Protein AF-A0A7X9T940-F1 (afdb_monomer)

Foldseek 3Di:
DEEQCQLPCVCVVPDPPPAQAEHEHAQVSLVVNCVVPPDDPSYYYHHDQLLPCPSVVVDDQPVADEYEYEPHVLLDDPVSVVVSVVVCCVSRPPHHYHYDDDDPVVNVVCVVVSVVVNCVSDDD

Nearest PDB structures (foldseek):
  4qrh-assembly2_D  TM=2.357E-01  e=8.709E-01  Staphylococcus aureus USA300-ISMMS1
  1xtk-assembly1_A  TM=4.555E-01  e=5.602E+00  Homo sapiens

Structure (mmCIF, N/CA/C/O backbone):
data_AF-A0A7X9T940-F1
#
_entry.id   AF-A0A7X9T940-F1
#
loop_
_atom_site.group_PDB
_atom_site.id
_atom_site.type_symbol
_atom_site.label_atom_id
_atom_site.label_alt_id
_atom_site.label_comp_id
_atom_site.label_asym_id
_atom_site.label_entity_id
_atom_site.label_seq_id
_atom_site.pdbx_PDB_ins_code
_atom_site.Cartn_x
_atom_site.Cartn_y
_atom_site.Cartn_z
_atom_site.occupancy
_atom_site.B_iso_or_equiv
_atom_site.auth_seq_id
_atom_site.auth_comp_id
_atom_site.auth_asym_id
_atom_site.auth_atom_id
_atom_site.pdbx_PDB_model_num
ATOM 1 N N . MET A 1 1 ? -7.363 -2.143 1.004 1.00 95.69 1 MET A N 1
ATOM 2 C CA . MET A 1 1 ? -5.931 -1.815 0.860 1.00 95.69 1 MET A CA 1
ATOM 3 C C . MET A 1 1 ? -5.658 -1.377 -0.569 1.00 95.69 1 MET A C 1
ATOM 5 O O . MET A 1 1 ? -5.753 -2.210 -1.467 1.00 95.69 1 MET A O 1
ATOM 9 N N . ASN A 1 2 ? -5.337 -0.101 -0.768 1.00 97.12 2 ASN A N 1
ATOM 10 C CA . ASN A 1 2 ? -4.851 0.446 -2.027 1.00 97.12 2 ASN A CA 1
ATOM 11 C C . ASN A 1 2 ? -3.325 0.310 -2.093 1.00 97.12 2 ASN A C 1
ATOM 13 O O . ASN A 1 2 ? -2.607 0.865 -1.262 1.00 97.12 2 ASN A O 1
ATOM 17 N N . MET A 1 3 ? -2.831 -0.457 -3.054 1.00 97.31 3 MET A N 1
ATOM 18 C CA . MET A 1 3 ? -1.412 -0.736 -3.233 1.00 97.31 3 MET A CA 1
ATOM 19 C C . MET A 1 3 ? -0.861 0.092 -4.383 1.00 97.31 3 MET A C 1
ATOM 21 O O . MET A 1 3 ? -1.359 -0.034 -5.497 1.00 97.31 3 ME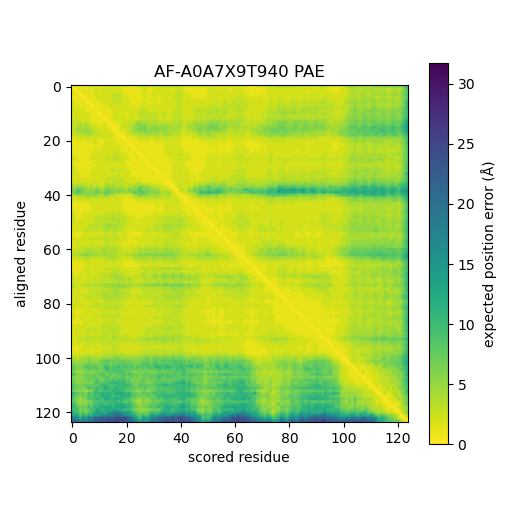T A O 1
ATOM 25 N N . GLY A 1 4 ? 0.184 0.880 -4.116 1.00 96.00 4 GLY A N 1
ATOM 26 C CA . GLY A 1 4 ? 0.736 1.870 -5.043 1.00 96.00 4 GLY A CA 1
ATOM 27 C C . GLY A 1 4 ? -0.296 2.950 -5.329 1.00 96.00 4 GLY A C 1
ATOM 28 O O . GLY A 1 4 ? -0.654 3.167 -6.486 1.00 96.00 4 GLY A O 1
ATOM 29 N N . CYS A 1 5 ? -0.838 3.518 -4.251 1.00 95.94 5 CYS A N 1
ATOM 30 C CA . CYS A 1 5 ? -2.070 4.290 -4.281 1.00 95.94 5 CYS A CA 1
ATOM 31 C C . CYS A 1 5 ? -1.965 5.596 -5.067 1.00 95.94 5 CYS A C 1
ATOM 33 O O . CYS A 1 5 ? -2.987 6.093 -5.533 1.00 95.94 5 CYS A O 1
ATOM 35 N N . GLY A 1 6 ? -0.779 6.196 -5.201 1.00 95.12 6 GLY A N 1
ATOM 36 C CA . GLY A 1 6 ? -0.663 7.544 -5.742 1.00 95.12 6 GLY A CA 1
ATOM 37 C C . GLY A 1 6 ? -1.661 8.503 -5.082 1.00 95.12 6 GLY A C 1
ATOM 38 O O . GLY A 1 6 ? -1.821 8.549 -3.859 1.00 95.12 6 GLY A O 1
ATOM 39 N N . LEU A 1 7 ? -2.407 9.206 -5.930 1.00 95.12 7 LEU A N 1
ATOM 40 C CA . LEU A 1 7 ? -3.483 10.119 -5.541 1.00 95.12 7 LEU A CA 1
ATOM 41 C C . LEU A 1 7 ? -4.886 9.492 -5.659 1.00 95.12 7 LEU A C 1
ATOM 43 O O . LEU A 1 7 ? -5.882 10.208 -5.659 1.00 95.12 7 LEU A O 1
ATOM 47 N N . ASP A 1 8 ? -4.984 8.167 -5.775 1.00 94.94 8 ASP A N 1
ATOM 48 C CA . ASP A 1 8 ? -6.251 7.454 -5.943 1.00 94.94 8 ASP A CA 1
ATOM 49 C C . ASP A 1 8 ? -7.147 7.573 -4.695 1.00 94.94 8 ASP A C 1
ATOM 51 O O . ASP A 1 8 ? -6.729 7.305 -3.566 1.00 94.94 8 ASP A O 1
ATOM 55 N N . GLN A 1 9 ? -8.403 7.964 -4.910 1.00 93.88 9 GLN A N 1
ATOM 56 C CA . GLN A 1 9 ? -9.433 8.150 -3.884 1.00 93.88 9 GLN A CA 1
ATOM 57 C C . GLN A 1 9 ? -10.540 7.084 -3.959 1.00 93.88 9 GLN A C 1
ATOM 59 O O . GLN A 1 9 ? -11.546 7.201 -3.263 1.00 93.88 9 GLN A O 1
ATOM 64 N N . THR A 1 10 ? -10.367 6.022 -4.759 1.00 92.62 10 THR A N 1
ATOM 65 C CA . THR A 1 10 ? -11.353 4.937 -4.937 1.00 92.62 10 THR A CA 1
ATOM 66 C C . THR A 1 10 ? -11.794 4.341 -3.601 1.00 92.62 10 THR A C 1
ATOM 68 O O . THR A 1 10 ? -12.978 4.090 -3.400 1.00 92.62 10 THR A O 1
ATOM 71 N N . GLY A 1 11 ? -10.861 4.178 -2.653 1.00 91.31 11 GLY A N 1
ATOM 72 C CA . GLY A 1 11 ? -11.172 3.707 -1.301 1.00 91.31 11 GLY A CA 1
ATOM 73 C C . GLY A 1 11 ? -12.197 4.587 -0.581 1.00 91.31 11 GLY A C 1
ATOM 74 O O . GLY A 1 11 ? -13.145 4.052 -0.019 1.00 91.31 11 GLY A O 1
ATOM 75 N N . ARG A 1 12 ? -12.050 5.919 -0.654 1.00 92.12 12 ARG A N 1
ATOM 76 C CA . ARG A 1 12 ? -13.008 6.873 -0.070 1.00 92.12 12 ARG A CA 1
ATOM 77 C C . ARG A 1 12 ? -14.314 6.921 -0.856 1.00 92.12 12 ARG A C 1
ATOM 79 O O . ARG A 1 12 ? -15.385 6.901 -0.265 1.00 92.12 12 ARG A O 1
ATOM 86 N N . ALA A 1 13 ? -14.231 6.961 -2.185 1.00 92.50 13 ALA A N 1
ATOM 87 C CA . ALA A 1 13 ? -15.398 7.069 -3.060 1.00 92.50 13 ALA A CA 1
ATOM 88 C C . ALA A 1 13 ? -16.341 5.858 -2.957 1.00 92.50 13 ALA A C 1
ATOM 90 O O . ALA A 1 13 ? -17.545 5.996 -3.157 1.00 92.50 13 ALA A O 1
ATOM 91 N N . CYS A 1 14 ? -15.800 4.678 -2.649 1.00 89.50 14 CYS A N 1
ATOM 92 C CA . CYS A 1 14 ? -16.562 3.443 -2.472 1.00 89.50 14 CYS A CA 1
ATOM 93 C C . CYS A 1 14 ? -16.754 3.048 -0.999 1.00 89.50 14 CYS A C 1
ATOM 95 O O . CYS A 1 14 ? -17.222 1.937 -0.734 1.00 89.50 14 CYS A O 1
ATOM 97 N N . ASP A 1 15 ? -16.372 3.901 -0.046 1.00 90.56 15 ASP A N 1
ATOM 98 C CA . ASP A 1 15 ? -16.493 3.582 1.372 1.00 90.56 15 ASP A CA 1
ATOM 99 C C . ASP A 1 15 ? -17.965 3.471 1.790 1.00 90.56 15 ASP A C 1
ATOM 101 O O . ASP A 1 15 ? -18.813 4.295 1.452 1.00 90.56 15 ASP A O 1
ATOM 105 N N . ASN A 1 16 ? -18.262 2.433 2.564 1.00 88.75 16 ASN A N 1
ATOM 106 C CA . ASN A 1 16 ? -19.589 2.159 3.107 1.00 88.75 16 ASN A CA 1
ATOM 107 C C . ASN A 1 16 ? -19.734 2.605 4.574 1.00 88.75 16 ASN A C 1
ATOM 109 O O . ASN A 1 16 ? -20.716 2.248 5.226 1.00 88.75 16 ASN A O 1
ATOM 113 N N . GLY A 1 17 ? -18.739 3.312 5.119 1.00 91.56 17 GLY A N 1
ATOM 114 C CA . GLY A 1 17 ? -18.712 3.779 6.505 1.00 91.56 17 GLY A CA 1
ATOM 115 C C . GLY A 1 17 ? -18.251 2.728 7.520 1.00 91.56 17 GLY A C 1
ATOM 116 O O . GLY A 1 17 ? -18.261 2.993 8.719 1.00 91.56 17 GLY A O 1
ATOM 117 N N . ARG A 1 18 ? -17.867 1.525 7.072 1.00 90.75 18 ARG A N 1
ATOM 118 C CA . ARG A 1 18 ? -17.508 0.393 7.949 1.00 90.75 18 ARG A CA 1
ATOM 119 C C . ARG A 1 18 ? -16.109 -0.145 7.684 1.00 90.75 18 ARG A C 1
ATOM 121 O O . ARG A 1 18 ? -15.532 -0.786 8.557 1.00 90.75 18 ARG A O 1
ATOM 128 N N . CYS A 1 19 ? -15.562 0.088 6.495 1.00 90.81 19 CYS A N 1
ATOM 129 C CA . CYS A 1 19 ? -14.236 -0.393 6.139 1.00 90.81 19 CYS A CA 1
ATOM 130 C C . CYS A 1 19 ? -13.135 0.466 6.776 1.00 90.81 19 CYS A C 1
ATOM 132 O O . CYS A 1 19 ? -13.262 1.688 6.870 1.00 90.81 19 CYS A O 1
ATOM 134 N N . LYS A 1 20 ? -12.035 -0.192 7.163 1.00 94.50 20 LYS A N 1
ATOM 135 C CA . LYS A 1 20 ? -10.735 0.455 7.364 1.00 94.50 20 LYS A CA 1
ATOM 136 C C . LYS A 1 20 ? -10.055 0.590 6.002 1.00 94.50 20 LYS A C 1
ATOM 138 O O . LYS A 1 20 ? -9.960 -0.381 5.242 1.00 94.50 20 LYS A O 1
ATOM 143 N N . LEU A 1 21 ? -9.614 1.795 5.681 1.00 95.69 21 LEU A N 1
ATOM 144 C CA . LEU A 1 21 ? -8.900 2.125 4.461 1.00 95.69 21 LEU A CA 1
ATOM 145 C C . LEU A 1 21 ? -7.405 2.163 4.764 1.00 95.69 21 LEU A C 1
ATOM 147 O O . LEU A 1 21 ? -6.958 2.722 5.756 1.00 95.69 21 LEU A O 1
ATOM 151 N N . TYR A 1 22 ? -6.628 1.557 3.882 1.00 96.81 22 TYR A N 1
ATOM 152 C CA . TYR A 1 22 ? -5.178 1.551 3.977 1.00 96.81 22 TYR A CA 1
ATOM 153 C C . TYR A 1 22 ? -4.624 1.857 2.599 1.00 96.81 22 TYR A C 1
ATOM 155 O O . TYR A 1 22 ? -5.069 1.227 1.631 1.00 96.81 22 TYR A O 1
ATOM 163 N N . ASN A 1 23 ? -3.662 2.765 2.516 1.00 97.38 23 ASN A N 1
ATOM 164 C CA . ASN A 1 23 ? -2.982 3.124 1.280 1.00 97.38 23 ASN A CA 1
ATOM 165 C C . ASN A 1 23 ? -1.477 2.956 1.475 1.00 97.38 23 ASN A C 1
ATOM 167 O O . ASN A 1 23 ? -0.938 3.421 2.470 1.00 97.38 23 ASN A O 1
ATOM 171 N N . VAL A 1 24 ? -0.791 2.294 0.545 1.00 97.50 24 VAL A N 1
ATOM 172 C CA . VAL A 1 24 ? 0.675 2.187 0.568 1.00 97.50 24 VAL A CA 1
ATOM 173 C C . VAL A 1 24 ? 1.260 2.721 -0.723 1.00 97.50 24 VAL A C 1
ATOM 175 O O . VAL A 1 24 ? 0.819 2.354 -1.816 1.00 97.50 24 VAL A O 1
ATOM 178 N N . ASP A 1 25 ? 2.274 3.563 -0.592 1.00 96.69 25 ASP A N 1
ATOM 179 C CA . ASP A 1 25 ? 3.126 3.998 -1.690 1.00 96.69 25 ASP A CA 1
ATOM 180 C C . ASP A 1 25 ? 4.459 4.523 -1.142 1.00 96.69 25 ASP A C 1
ATOM 182 O O . ASP A 1 25 ? 4.678 4.592 0.072 1.00 96.69 25 ASP A O 1
ATOM 186 N N . MET A 1 26 ? 5.352 4.904 -2.052 1.00 94.88 26 MET A N 1
ATOM 187 C CA . MET A 1 26 ? 6.634 5.512 -1.718 1.00 94.88 26 MET A CA 1
ATOM 188 C C . MET A 1 26 ? 6.449 6.718 -0.778 1.00 94.88 26 MET A C 1
ATOM 190 O O . MET A 1 26 ? 5.476 7.462 -0.935 1.00 94.88 26 MET A O 1
ATOM 194 N N . PRO A 1 27 ? 7.388 6.962 0.158 1.00 95.69 27 PRO A N 1
ATOM 195 C CA . PRO A 1 27 ? 7.265 8.033 1.147 1.00 95.69 27 PRO A CA 1
ATOM 196 C C . PRO A 1 27 ? 6.903 9.401 0.559 1.00 95.69 27 PRO A C 1
ATOM 198 O O . PRO A 1 27 ? 5.985 10.042 1.058 1.00 95.69 27 PRO A O 1
ATOM 201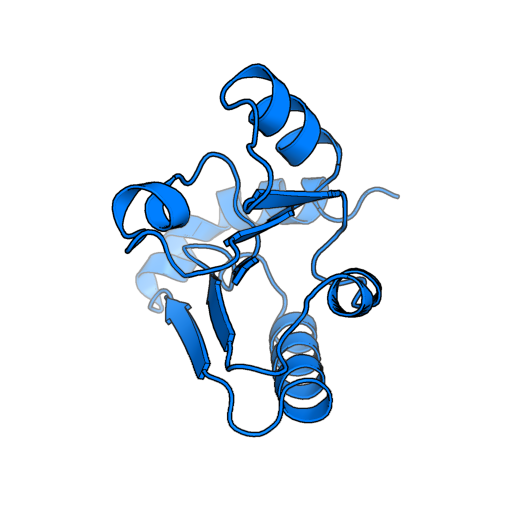 N N . ASP A 1 28 ? 7.544 9.813 -0.537 1.00 95.62 28 ASP A N 1
ATOM 202 C CA . ASP A 1 28 ? 7.280 11.112 -1.173 1.00 95.62 28 ASP A CA 1
ATOM 203 C C . ASP A 1 28 ? 5.870 11.211 -1.765 1.00 95.62 28 ASP A C 1
ATOM 205 O O . ASP A 1 28 ? 5.225 12.257 -1.689 1.00 95.62 28 ASP A O 1
ATOM 209 N N . VAL A 1 29 ? 5.359 10.103 -2.306 1.00 95.69 29 VAL A N 1
ATOM 210 C CA . VAL A 1 29 ? 4.001 10.027 -2.855 1.00 95.69 29 VAL A CA 1
ATOM 211 C C . VAL A 1 29 ? 2.974 10.153 -1.735 1.00 95.69 29 VAL A C 1
ATOM 213 O O . VAL A 1 29 ? 2.015 10.913 -1.860 1.00 95.69 29 VAL A O 1
ATOM 216 N N . ILE A 1 30 ? 3.192 9.451 -0.622 1.00 97.19 30 ILE A N 1
ATOM 217 C CA . ILE A 1 30 ? 2.315 9.540 0.545 1.00 97.19 30 ILE A CA 1
ATOM 218 C C . ILE A 1 30 ? 2.395 10.926 1.197 1.00 97.19 30 ILE A C 1
ATOM 220 O O . ILE A 1 30 ? 1.359 11.491 1.518 1.00 97.19 30 ILE A O 1
ATOM 224 N N . ASN A 1 31 ? 3.581 11.528 1.321 1.00 96.50 31 ASN A N 1
ATOM 225 C CA . ASN A 1 31 ? 3.723 12.895 1.835 1.00 96.50 31 ASN A CA 1
ATOM 226 C C . ASN A 1 31 ? 2.891 13.897 1.012 1.00 96.50 31 ASN A C 1
ATOM 228 O O . ASN A 1 31 ? 2.228 14.767 1.573 1.00 96.50 31 ASN A O 1
ATOM 232 N N . MET A 1 32 ? 2.895 13.768 -0.319 1.00 96.44 32 MET A N 1
ATOM 233 C CA . MET A 1 32 ? 2.056 14.590 -1.196 1.00 96.44 32 MET A CA 1
ATOM 234 C C . MET A 1 32 ? 0.563 14.287 -1.010 1.00 96.44 32 MET A C 1
ATOM 236 O O . MET A 1 32 ? -0.256 15.206 -0.962 1.00 96.44 32 MET A O 1
ATOM 240 N N . ARG A 1 33 ? 0.201 13.006 -0.893 1.00 95.94 33 ARG A N 1
ATOM 241 C CA . ARG A 1 33 ? -1.175 12.567 -0.641 1.00 95.94 33 ARG A CA 1
ATOM 242 C C . ARG A 1 33 ? -1.727 13.168 0.653 1.00 95.94 33 ARG A C 1
ATOM 244 O O . ARG A 1 33 ? -2.822 13.716 0.616 1.00 95.94 33 ARG A O 1
ATOM 251 N N . GLU A 1 34 ? -0.970 13.124 1.746 1.00 95.50 34 GLU A N 1
ATOM 252 C CA . GLU A 1 34 ? -1.363 13.659 3.058 1.00 95.50 34 GLU A CA 1
ATOM 253 C C . GLU A 1 34 ? -1.639 15.173 3.009 1.00 95.50 34 GLU A C 1
ATOM 255 O O . GLU A 1 34 ? -2.561 15.655 3.666 1.00 95.50 34 GLU A O 1
ATOM 260 N N . GLN A 1 35 ? -0.889 15.927 2.193 1.00 95.56 35 GLN A N 1
ATOM 261 C CA . GLN A 1 35 ? -1.106 17.369 2.002 1.00 95.56 35 GLN A CA 1
ATOM 262 C C . GLN A 1 35 ? -2.399 17.680 1.241 1.00 95.56 35 GLN A C 1
ATOM 264 O O . GLN A 1 35 ? -3.078 18.660 1.540 1.00 95.56 35 GLN A O 1
ATOM 269 N N . LEU A 1 36 ? -2.728 16.866 0.238 1.00 95.56 36 LEU A N 1
ATOM 270 C CA . LEU A 1 36 ? -3.916 17.061 -0.596 1.00 95.56 36 LEU A CA 1
ATOM 271 C C . LEU A 1 36 ? -5.180 16.494 0.055 1.00 95.56 36 LEU A C 1
ATOM 273 O O . LEU A 1 36 ? -6.277 17.014 -0.149 1.00 95.56 36 LEU A O 1
ATOM 277 N N . PHE A 1 37 ? -5.028 15.416 0.819 1.00 92.25 37 PHE A N 1
ATOM 278 C CA . PHE A 1 37 ? -6.118 14.581 1.297 1.00 92.25 37 PHE A CA 1
ATOM 279 C C . PHE A 1 37 ? -5.894 14.152 2.755 1.00 92.25 37 PHE A C 1
ATOM 281 O O . PHE A 1 37 ? -5.668 12.964 2.994 1.00 92.25 37 PHE A O 1
ATOM 288 N N . PRO A 1 38 ? -6.026 15.058 3.741 1.00 88.44 38 PRO A N 1
ATOM 289 C CA . PRO A 1 38 ? -5.918 14.694 5.152 1.00 88.44 38 PRO A CA 1
ATOM 290 C C . PRO A 1 38 ? -6.800 13.482 5.487 1.00 88.44 38 PRO A C 1
ATOM 292 O O . PRO A 1 38 ? -7.960 13.422 5.066 1.00 88.44 38 PRO A O 1
ATOM 295 N N . THR A 1 39 ? -6.226 12.488 6.163 1.00 86.75 39 THR A N 1
ATOM 296 C CA . THR A 1 39 ? -6.897 11.233 6.522 1.00 86.75 39 THR A CA 1
ATOM 297 C C . THR A 1 39 ? -7.729 11.384 7.797 1.00 86.75 39 THR A C 1
ATOM 299 O O . THR A 1 39 ? -7.492 12.277 8.614 1.00 86.75 39 THR A O 1
ATOM 302 N N . ASP A 1 40 ? -8.726 10.512 7.965 1.00 86.81 40 ASP A N 1
ATOM 303 C CA . ASP A 1 40 ? -9.481 10.369 9.213 1.00 86.81 40 ASP A CA 1
ATOM 304 C C . ASP A 1 40 ? -9.044 9.114 9.995 1.00 86.81 40 ASP A C 1
ATOM 306 O O . ASP A 1 40 ? -8.094 8.426 9.632 1.00 86.81 40 ASP A O 1
ATOM 310 N N . TRP A 1 41 ? -9.747 8.791 11.083 1.00 89.81 41 TRP A N 1
ATOM 311 C CA . TRP A 1 41 ? -9.408 7.665 11.960 1.00 89.81 41 TRP A CA 1
ATOM 312 C C . TRP A 1 41 ? -9.547 6.269 11.318 1.00 89.81 41 TRP A C 1
ATOM 314 O O . TRP A 1 41 ? -9.026 5.301 11.875 1.00 89.81 41 TRP A O 1
ATOM 324 N N . ARG A 1 42 ? -10.258 6.128 10.189 1.00 92.94 42 ARG A N 1
ATOM 325 C CA . ARG A 1 42 ? -10.417 4.859 9.454 1.00 92.94 42 ARG A CA 1
ATOM 326 C C . ARG A 1 42 ? -9.458 4.727 8.287 1.00 92.94 42 ARG A C 1
ATOM 328 O O . ARG A 1 42 ? -9.418 3.645 7.707 1.00 92.94 42 ARG A O 1
ATOM 335 N N . GLU A 1 43 ? -8.717 5.770 7.931 1.00 95.00 43 GLU A N 1
ATOM 336 C CA . GLU A 1 43 ? -7.764 5.741 6.828 1.00 95.00 43 GLU A CA 1
ATOM 337 C C . GLU A 1 43 ? -6.325 5.846 7.325 1.00 95.00 43 GLU A C 1
ATOM 339 O O . GLU A 1 43 ? -5.955 6.747 8.069 1.00 95.00 43 GLU A O 1
ATOM 344 N N . THR A 1 44 ? -5.489 4.907 6.895 1.00 96.19 44 THR A N 1
ATOM 345 C CA . THR A 1 44 ? -4.068 4.874 7.237 1.00 96.19 44 THR A CA 1
ATOM 346 C C . THR A 1 44 ? -3.229 4.911 5.971 1.00 96.19 44 THR A C 1
ATOM 348 O O . THR A 1 44 ? -3.311 4.015 5.127 1.00 96.19 44 THR A O 1
ATOM 351 N N . ASP A 1 45 ? -2.391 5.935 5.862 1.00 97.44 45 ASP A N 1
ATOM 352 C CA . ASP A 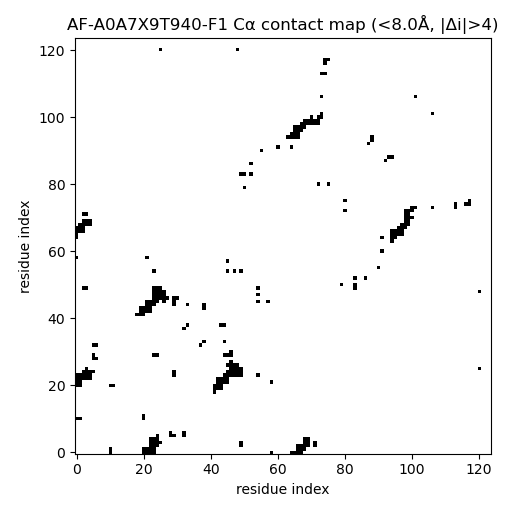1 45 ? -1.394 6.054 4.809 1.00 97.44 45 ASP A CA 1
ATOM 353 C C . ASP A 1 45 ? -0.054 5.473 5.294 1.00 97.44 45 ASP A C 1
ATOM 355 O O . ASP A 1 45 ? 0.450 5.811 6.364 1.00 97.44 45 ASP A O 1
ATOM 359 N N . ILE A 1 46 ? 0.520 4.560 4.509 1.00 97.75 46 ILE A N 1
ATOM 360 C CA . ILE A 1 46 ? 1.720 3.792 4.846 1.00 97.75 46 ILE A CA 1
ATOM 361 C C . ILE A 1 46 ? 2.841 4.170 3.877 1.00 97.75 46 ILE A C 1
ATOM 363 O O . ILE A 1 46 ? 2.790 3.868 2.683 1.00 97.75 46 ILE A O 1
ATOM 367 N N . LYS A 1 47 ? 3.885 4.803 4.416 1.00 97.19 47 LYS A N 1
ATOM 368 C CA . LYS A 1 47 ? 5.082 5.251 3.689 1.00 97.19 47 LYS A CA 1
ATOM 369 C C . LYS A 1 47 ? 6.037 4.077 3.482 1.00 97.19 47 LYS A C 1
ATOM 371 O O . LYS A 1 47 ? 6.871 3.804 4.341 1.00 97.19 47 LYS A O 1
ATOM 376 N N . SER A 1 48 ? 5.906 3.348 2.376 1.00 96.25 48 SER A N 1
ATOM 377 C CA . SER A 1 48 ? 6.735 2.166 2.119 1.00 96.25 48 SER A CA 1
ATOM 378 C C . SER A 1 48 ? 6.808 1.792 0.638 1.00 96.25 48 SER A C 1
ATOM 380 O O . SER A 1 48 ? 5.857 1.946 -0.128 1.00 96.25 48 SER A O 1
ATOM 382 N N . ASN A 1 49 ? 7.947 1.234 0.227 1.00 93.50 49 ASN A N 1
ATOM 383 C CA . ASN A 1 49 ? 8.058 0.586 -1.073 1.00 93.50 49 ASN A CA 1
ATOM 384 C C . ASN A 1 49 ? 7.252 -0.718 -1.050 1.00 93.50 49 ASN A C 1
ATOM 386 O O . ASN A 1 49 ? 7.466 -1.555 -0.183 1.00 93.50 49 ASN A O 1
ATOM 390 N N . LEU A 1 50 ? 6.385 -0.954 -2.039 1.00 92.88 50 LEU A N 1
ATOM 391 C CA . LEU A 1 50 ? 5.587 -2.187 -2.086 1.00 92.88 50 LEU A CA 1
ATOM 392 C C . LEU A 1 50 ? 6.421 -3.474 -2.036 1.00 92.88 50 LEU A C 1
ATOM 394 O O . LEU A 1 50 ? 5.901 -4.497 -1.593 1.00 92.88 50 LEU A O 1
ATOM 398 N N . ASN A 1 51 ? 7.665 -3.433 -2.527 1.00 91.88 51 ASN A N 1
ATOM 399 C CA . ASN A 1 51 ? 8.568 -4.586 -2.533 1.00 91.88 51 ASN A CA 1
ATOM 400 C C . ASN A 1 51 ? 9.215 -4.854 -1.165 1.00 91.88 51 ASN A C 1
ATOM 402 O O . ASN A 1 51 ? 9.786 -5.926 -0.973 1.00 91.88 51 ASN A O 1
ATOM 406 N N . ASP A 1 52 ? 9.133 -3.903 -0.235 1.00 94.12 52 ASP A N 1
ATOM 407 C CA . ASP A 1 52 ? 9.460 -4.104 1.171 1.00 94.12 52 ASP A CA 1
ATOM 408 C C . ASP A 1 52 ? 8.184 -4.492 1.919 1.00 94.12 52 ASP A C 1
ATOM 410 O O . ASP A 1 52 ? 7.379 -3.655 2.312 1.00 94.12 52 ASP A O 1
ATOM 414 N N . HIS A 1 53 ? 7.966 -5.789 2.105 1.00 95.62 53 HIS A N 1
ATOM 415 C CA . HIS A 1 53 ? 6.706 -6.299 2.644 1.00 95.62 53 HIS A CA 1
ATOM 416 C C . HIS A 1 53 ? 6.479 -6.008 4.141 1.00 95.62 53 HIS A C 1
ATOM 418 O O . HIS A 1 53 ? 5.470 -6.468 4.683 1.00 95.62 53 HIS A O 1
ATOM 424 N N . ALA A 1 54 ? 7.355 -5.250 4.815 1.00 95.56 54 ALA A N 1
ATOM 425 C CA . ALA A 1 54 ? 7.140 -4.801 6.192 1.00 95.56 54 ALA A CA 1
ATOM 426 C C . ALA A 1 54 ? 5.851 -3.971 6.351 1.00 95.56 54 ALA A C 1
ATOM 428 O O . ALA A 1 54 ? 5.194 -4.042 7.389 1.00 95.56 54 ALA A O 1
ATOM 429 N N . TRP A 1 55 ? 5.402 -3.262 5.303 1.00 96.38 55 TRP A N 1
ATOM 430 C CA . TRP A 1 55 ? 4.126 -2.527 5.330 1.00 96.38 55 TRP A CA 1
ATOM 431 C C . TRP A 1 55 ? 2.920 -3.416 5.663 1.00 96.38 55 TRP A C 1
ATOM 433 O O . TRP A 1 55 ? 1.931 -2.931 6.210 1.00 96.38 55 TRP A O 1
ATOM 443 N N . MET A 1 56 ? 2.990 -4.719 5.366 1.00 97.25 56 MET A N 1
ATOM 444 C CA . MET A 1 56 ? 1.892 -5.654 5.625 1.00 97.25 56 MET A CA 1
ATOM 445 C C . MET A 1 56 ? 1.613 -5.839 7.121 1.00 97.25 56 MET A C 1
ATOM 447 O O . MET A 1 56 ? 0.518 -6.262 7.474 1.00 97.25 56 MET A O 1
ATOM 451 N N . GLU A 1 57 ? 2.568 -5.524 8.000 1.00 96.12 57 GLU A N 1
ATOM 452 C CA . GLU A 1 57 ? 2.410 -5.624 9.461 1.00 96.12 57 GLU A CA 1
ATOM 453 C C . GLU A 1 57 ? 1.481 -4.548 10.029 1.00 96.12 57 GLU A C 1
ATOM 455 O O . GLU A 1 57 ? 0.920 -4.718 11.106 1.00 96.12 57 GLU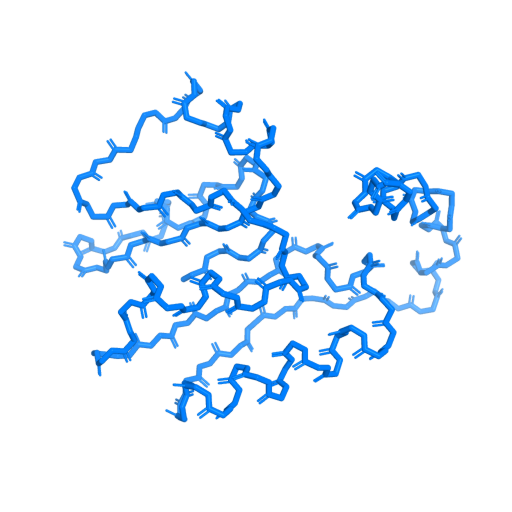 A O 1
ATOM 460 N N . GLN A 1 58 ? 1.273 -3.463 9.283 1.00 95.94 58 GLN A N 1
ATOM 461 C CA . GLN A 1 58 ? 0.384 -2.366 9.669 1.00 95.94 58 GLN A CA 1
ATOM 462 C C . GLN A 1 58 ? -1.069 -2.605 9.231 1.00 95.94 58 GLN A C 1
ATOM 464 O O . GLN A 1 58 ? -1.965 -1.851 9.607 1.00 95.94 58 GLN A O 1
ATOM 469 N N . VAL A 1 59 ? -1.317 -3.638 8.418 1.00 95.38 59 VAL A N 1
ATOM 470 C CA . VAL A 1 59 ? -2.629 -3.898 7.821 1.00 95.38 59 VAL A CA 1
ATOM 471 C C . VAL A 1 59 ? -3.398 -4.910 8.659 1.00 95.38 59 VAL A C 1
ATOM 473 O O . VAL A 1 59 ? -3.065 -6.095 8.697 1.00 95.38 59 VAL A O 1
ATOM 476 N N . ASP A 1 60 ? -4.491 -4.459 9.268 1.00 93.19 60 ASP A N 1
ATOM 477 C CA . ASP A 1 60 ? -5.448 -5.342 9.927 1.00 93.19 60 ASP A CA 1
ATOM 478 C C . ASP A 1 60 ? -6.355 -6.018 8.886 1.00 93.19 60 ASP A C 1
ATOM 480 O O . ASP A 1 60 ? -7.232 -5.394 8.288 1.00 93.19 60 ASP A O 1
ATOM 484 N N . GLY A 1 61 ? -6.114 -7.309 8.651 1.00 91.88 61 GLY A N 1
ATOM 485 C CA . GLY A 1 61 ? -6.900 -8.156 7.749 1.00 91.88 61 GLY A CA 1
ATOM 486 C C . GLY A 1 61 ? -7.796 -9.175 8.461 1.00 91.88 61 GLY A C 1
ATOM 487 O O . GLY A 1 61 ? -8.221 -10.148 7.822 1.00 91.88 61 GLY A O 1
ATOM 488 N N . SER A 1 62 ? -8.033 -9.015 9.768 1.00 91.31 62 SER A N 1
ATOM 489 C CA . SER A 1 62 ? -8.774 -9.979 10.599 1.00 91.31 62 SER A CA 1
ATOM 490 C C . SER A 1 62 ? -10.230 -10.160 10.142 1.00 91.31 62 SER A C 1
ATOM 492 O O . SER A 1 62 ? -10.656 -11.292 9.894 1.00 91.31 62 SER A O 1
ATOM 494 N N . ASP A 1 63 ? -10.933 -9.062 9.862 1.00 91.50 63 ASP A N 1
ATOM 495 C CA . ASP A 1 63 ? -12.340 -9.051 9.419 1.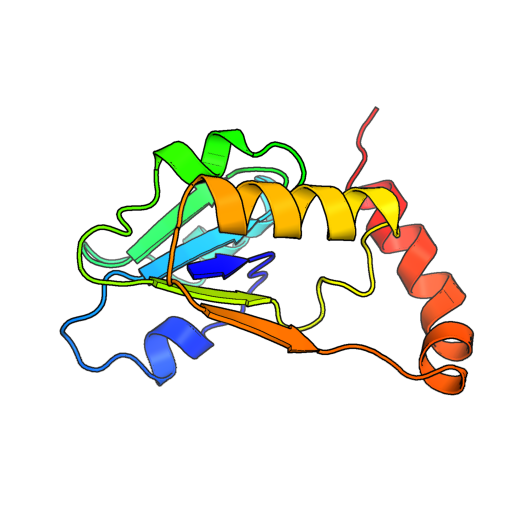00 91.50 63 ASP A CA 1
ATOM 496 C C . ASP A 1 63 ? -12.536 -9.253 7.905 1.00 91.50 63 ASP A C 1
ATOM 498 O O . ASP A 1 63 ? -13.646 -9.171 7.377 1.00 91.50 63 ASP A O 1
ATOM 502 N N . GLY A 1 64 ? -11.459 -9.532 7.169 1.00 93.69 64 GLY A N 1
ATOM 503 C CA . GLY A 1 64 ? -11.475 -9.532 5.709 1.00 93.69 64 GLY A CA 1
ATOM 504 C C . GLY A 1 64 ? -10.551 -8.481 5.126 1.00 93.69 64 GLY A C 1
ATOM 505 O O . GLY A 1 64 ? -10.250 -7.470 5.747 1.00 93.69 64 GLY A O 1
ATOM 506 N N . ALA A 1 65 ? -10.091 -8.725 3.902 1.00 95.31 65 ALA A N 1
ATOM 507 C CA . ALA A 1 65 ? -9.297 -7.754 3.171 1.00 95.31 65 ALA A CA 1
ATOM 508 C C . ALA A 1 65 ? -9.511 -7.896 1.665 1.00 95.31 65 ALA A C 1
ATOM 510 O O . ALA A 1 65 ? -9.567 -9.004 1.114 1.00 95.31 65 ALA A O 1
ATOM 511 N N . VAL A 1 66 ? -9.580 -6.742 1.008 1.00 95.75 66 VAL A N 1
ATOM 512 C CA . VAL A 1 66 ? -9.433 -6.610 -0.438 1.00 95.75 66 VAL A CA 1
ATOM 513 C C . VAL A 1 66 ? -8.204 -5.748 -0.693 1.00 95.75 66 VAL A C 1
ATOM 515 O O . VAL A 1 66 ? -8.125 -4.590 -0.266 1.00 95.75 66 VAL A O 1
ATOM 518 N N . PHE A 1 67 ? -7.240 -6.342 -1.380 1.00 97.00 67 PHE A N 1
ATOM 519 C CA . PHE A 1 67 ? -6.070 -5.678 -1.923 1.00 97.00 67 PHE A CA 1
ATOM 520 C C . PHE A 1 67 ? -6.388 -5.287 -3.351 1.00 97.00 67 PHE A C 1
ATOM 522 O O . PHE A 1 67 ? -6.789 -6.141 -4.142 1.00 97.00 67 PHE A O 1
ATOM 529 N N . PHE A 1 68 ? -6.207 -4.021 -3.696 1.00 96.00 68 PHE A N 1
ATOM 530 C CA . PHE A 1 68 ? -6.333 -3.581 -5.074 1.00 96.00 68 PHE A CA 1
ATOM 531 C C . PHE A 1 68 ? -5.119 -2.766 -5.499 1.00 96.00 68 PHE A C 1
ATOM 533 O O . PHE A 1 68 ? -4.517 -2.065 -4.692 1.00 96.00 68 PHE A O 1
ATOM 540 N N . ALA A 1 69 ? -4.733 -2.922 -6.762 1.00 95.75 69 ALA A N 1
ATOM 541 C CA . ALA A 1 69 ? -3.544 -2.306 -7.332 1.00 95.75 69 ALA A CA 1
ATOM 542 C C . ALA A 1 69 ? -3.841 -1.821 -8.754 1.00 95.75 69 ALA A C 1
ATOM 544 O O . ALA A 1 69 ? -3.654 -2.555 -9.734 1.00 95.75 69 ALA A O 1
ATOM 545 N N . ALA A 1 70 ? -4.332 -0.588 -8.866 1.00 93.31 70 ALA A N 1
ATOM 546 C CA . ALA A 1 70 ? -4.656 0.028 -10.145 1.00 93.31 70 ALA A CA 1
ATOM 547 C C . ALA A 1 70 ? -3.384 0.585 -10.803 1.00 93.31 70 ALA A C 1
ATOM 549 O O . ALA A 1 70 ? -2.736 1.493 -10.302 1.00 93.31 70 ALA A O 1
ATOM 550 N N . GLY A 1 71 ? -2.991 0.014 -11.940 1.00 90.00 71 GLY A N 1
ATOM 551 C CA . GLY A 1 71 ? -1.850 0.487 -12.724 1.00 90.00 71 GLY A CA 1
ATOM 552 C C . GLY A 1 71 ? -0.474 0.079 -12.188 1.00 90.00 71 GLY A C 1
ATOM 553 O O . GLY A 1 71 ? 0.526 0.438 -12.795 1.00 90.00 71 GLY A O 1
ATOM 554 N N . VAL A 1 72 ? -0.383 -0.708 -11.114 1.00 91.94 72 VAL A N 1
ATOM 555 C CA . VAL A 1 72 ? 0.900 -0.975 -10.432 1.00 91.94 72 VAL A CA 1
ATOM 556 C C . VAL A 1 72 ? 1.681 -2.145 -11.012 1.00 91.94 72 VAL A C 1
ATOM 558 O O . VAL A 1 72 ? 2.896 -2.053 -11.193 1.00 91.94 72 VAL A O 1
ATOM 561 N N . PHE A 1 73 ? 1.001 -3.246 -11.344 1.00 90.88 73 PHE A N 1
ATOM 562 C CA . PHE A 1 73 ? 1.647 -4.486 -11.803 1.00 90.88 73 PHE A CA 1
ATOM 563 C C . PHE A 1 73 ? 2.431 -4.300 -13.111 1.00 90.88 73 PHE A C 1
ATOM 565 O O . PHE A 1 73 ? 3.276 -5.120 -13.471 1.00 90.88 73 PHE A O 1
ATOM 572 N N . HIS A 1 74 ? 2.201 -3.190 -13.816 1.00 87.88 74 HIS A N 1
ATOM 573 C CA . HIS A 1 74 ? 2.963 -2.811 -14.998 1.00 87.88 74 HIS A CA 1
ATOM 574 C C . HIS A 1 74 ? 4.386 -2.352 -14.673 1.00 87.88 74 HIS A C 1
ATOM 576 O O . HIS A 1 74 ? 5.255 -2.410 -15.532 1.00 87.88 74 HIS A O 1
ATOM 582 N N . TYR A 1 75 ? 4.669 -1.915 -13.458 1.00 87.00 75 TYR A N 1
ATOM 583 C CA . TYR A 1 75 ? 5.993 -1.398 -13.117 1.00 87.00 75 TYR A CA 1
ATOM 584 C C . TYR A 1 75 ? 6.848 -2.436 -12.395 1.00 87.00 75 TYR A C 1
ATOM 586 O O . TYR A 1 75 ? 8.072 -2.361 -12.445 1.00 87.00 75 TYR A O 1
ATOM 594 N N . LEU A 1 76 ? 6.233 -3.482 -11.846 1.00 89.50 76 LEU A N 1
ATOM 595 C CA . LEU A 1 76 ? 6.944 -4.588 -11.213 1.00 89.50 76 LEU A CA 1
ATOM 596 C C . LEU A 1 76 ? 7.658 -5.476 -12.245 1.00 89.50 76 LEU A C 1
ATOM 598 O O . LEU A 1 76 ? 7.234 -5.619 -13.400 1.00 89.50 76 LEU A O 1
ATOM 602 N N . THR A 1 77 ? 8.773 -6.079 -11.842 1.00 90.12 77 THR A N 1
ATOM 603 C CA . THR A 1 77 ? 9.333 -7.240 -12.541 1.00 90.12 77 THR A CA 1
ATOM 604 C C . THR A 1 77 ? 8.453 -8.469 -12.299 1.00 90.12 77 THR A C 1
ATOM 606 O O . THR A 1 77 ? 7.679 -8.518 -11.344 1.00 90.12 77 THR A O 1
ATOM 609 N N . THR A 1 78 ? 8.573 -9.496 -13.146 1.00 90.75 78 THR A N 1
ATOM 610 C CA . THR A 1 78 ? 7.851 -10.765 -12.940 1.00 90.75 78 THR A CA 1
ATOM 611 C C . THR A 1 78 ? 8.165 -11.376 -11.574 1.00 90.75 78 THR A C 1
ATOM 613 O O . THR A 1 78 ? 7.272 -11.911 -10.923 1.00 90.75 78 THR A O 1
ATOM 616 N N . TRP A 1 79 ? 9.422 -11.270 -11.133 1.00 93.56 79 TRP A N 1
ATOM 617 C CA . TRP A 1 79 ? 9.843 -11.753 -9.823 1.00 93.56 79 TRP A CA 1
ATOM 618 C C . TRP A 1 79 ? 9.165 -10.961 -8.702 1.00 93.56 79 TRP A C 1
ATOM 620 O O . TRP A 1 79 ? 8.495 -11.567 -7.878 1.00 93.56 79 TRP A O 1
ATOM 630 N N . GLN A 1 80 ? 9.219 -9.625 -8.736 1.00 94.50 80 GLN A N 1
ATOM 631 C CA . GLN A 1 80 ? 8.552 -8.765 -7.747 1.00 94.50 80 GLN A CA 1
ATOM 632 C C . GLN A 1 80 ? 7.045 -9.036 -7.660 1.00 94.50 80 GLN A C 1
ATOM 634 O O . GLN A 1 80 ? 6.512 -9.220 -6.571 1.00 94.50 80 GLN A O 1
ATOM 639 N N . ALA A 1 81 ? 6.359 -9.127 -8.804 1.00 94.12 81 ALA A N 1
ATOM 640 C CA . ALA A 1 81 ? 4.926 -9.411 -8.840 1.00 94.12 81 ALA A CA 1
ATOM 641 C C . ALA A 1 81 ? 4.591 -10.788 -8.240 1.00 94.12 81 ALA A C 1
ATOM 643 O O . ALA A 1 81 ? 3.617 -10.917 -7.499 1.00 94.12 81 ALA A O 1
ATOM 644 N N . ARG A 1 82 ? 5.406 -11.814 -8.532 1.00 95.69 82 ARG A N 1
ATOM 645 C CA . ARG A 1 82 ? 5.243 -13.152 -7.949 1.00 95.69 82 ARG A CA 1
ATOM 646 C C . ARG A 1 82 ? 5.483 -13.129 -6.444 1.00 95.69 82 ARG A C 1
ATOM 648 O O . ARG A 1 82 ? 4.669 -13.678 -5.711 1.00 95.69 82 ARG A O 1
ATOM 655 N N . THR A 1 83 ? 6.561 -12.495 -5.991 1.00 97.00 83 THR A N 1
ATOM 656 C CA . THR A 1 83 ? 6.900 -12.415 -4.567 1.00 97.00 83 THR A CA 1
ATOM 657 C C . THR A 1 83 ? 5.807 -11.687 -3.789 1.00 97.00 83 THR A C 1
ATOM 659 O O . THR A 1 83 ? 5.341 -12.219 -2.786 1.00 97.00 83 THR A O 1
ATOM 662 N N . LEU A 1 84 ? 5.318 -10.550 -4.295 1.00 96.69 84 LEU A N 1
ATOM 663 C CA . LEU A 1 84 ? 4.205 -9.814 -3.691 1.00 96.69 84 LEU A CA 1
ATOM 664 C C . LEU A 1 84 ? 2.947 -10.687 -3.575 1.00 96.69 84 LEU A C 1
ATOM 666 O O . LEU A 1 84 ? 2.341 -10.761 -2.510 1.00 96.69 84 LEU A O 1
ATOM 670 N N . ALA A 1 85 ? 2.563 -11.381 -4.651 1.00 96.19 85 ALA A N 1
ATOM 671 C CA . ALA A 1 85 ? 1.392 -12.256 -4.635 1.00 96.19 85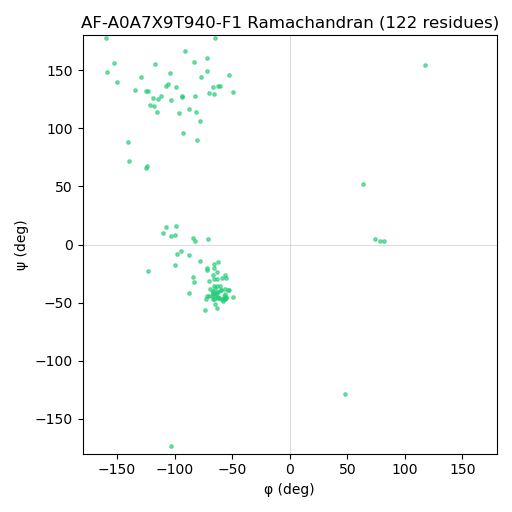 ALA A CA 1
ATOM 672 C C . ALA A 1 85 ? 1.548 -13.428 -3.647 1.00 96.19 85 ALA A C 1
ATOM 674 O O . ALA A 1 85 ? 0.598 -13.761 -2.939 1.00 96.19 85 ALA A O 1
ATOM 675 N N . CYS A 1 86 ? 2.736 -14.034 -3.572 1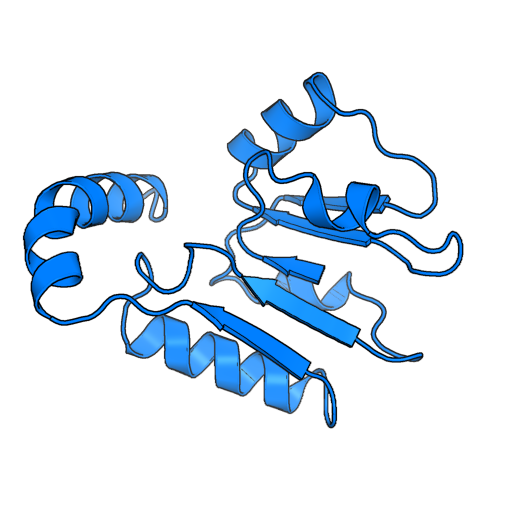.00 97.44 86 CYS A N 1
ATOM 676 C CA . CYS A 1 86 ? 3.032 -15.103 -2.619 1.00 97.44 86 CYS A CA 1
ATOM 677 C C . CYS A 1 86 ? 2.988 -14.610 -1.167 1.00 97.44 86 CYS A C 1
ATOM 679 O O . CYS A 1 86 ? 2.391 -15.275 -0.323 1.00 97.44 86 CYS A O 1
ATOM 681 N N . GLU A 1 87 ? 3.562 -13.443 -0.873 1.00 97.81 87 GLU A N 1
ATOM 682 C CA . GLU A 1 87 ? 3.533 -12.865 0.474 1.00 97.81 87 GLU A CA 1
ATOM 683 C C . GLU A 1 87 ? 2.119 -12.467 0.899 1.00 97.81 87 GLU A C 1
ATOM 685 O O . GLU A 1 87 ? 1.714 -12.775 2.021 1.00 97.81 87 GLU A O 1
ATOM 690 N N . LEU A 1 88 ? 1.323 -11.894 -0.012 1.00 97.31 88 LEU A N 1
ATOM 691 C CA . LEU A 1 88 ? -0.093 -11.628 0.241 1.00 97.31 88 LEU A CA 1
ATOM 692 C C . LEU A 1 88 ? -0.861 -12.917 0.552 1.00 97.31 88 LEU A C 1
ATOM 694 O O . LEU A 1 88 ? -1.599 -12.964 1.532 1.00 97.31 88 LEU A O 1
ATOM 698 N N . ALA A 1 89 ? -0.663 -13.976 -0.237 1.00 96.81 89 ALA A N 1
ATOM 699 C CA . ALA A 1 89 ? -1.322 -15.260 -0.006 1.00 96.81 89 ALA A CA 1
ATOM 700 C C . ALA A 1 89 ? -0.920 -15.900 1.334 1.00 96.81 89 ALA A C 1
ATOM 702 O O . ALA A 1 89 ? -1.752 -16.525 1.990 1.00 96.81 89 ALA A O 1
ATOM 703 N N . ARG A 1 90 ? 0.343 -15.729 1.749 1.00 96.94 90 ARG A N 1
ATOM 704 C CA . ARG A 1 90 ? 0.876 -16.258 3.010 1.00 96.94 90 ARG A CA 1
ATOM 705 C C . ARG A 1 90 ? 0.345 -15.505 4.229 1.00 96.94 90 ARG A C 1
ATOM 707 O O . ARG A 1 90 ? -0.038 -16.141 5.205 1.00 96.94 90 ARG A O 1
ATOM 714 N N . ARG A 1 91 ? 0.357 -14.168 4.199 1.00 96.12 91 ARG A N 1
ATOM 715 C CA . ARG A 1 91 ? -0.027 -13.324 5.347 1.00 96.12 91 ARG A CA 1
ATOM 716 C C . ARG A 1 91 ? -1.535 -13.096 5.449 1.00 96.12 91 ARG A C 1
ATOM 718 O O . ARG A 1 91 ? -2.047 -12.917 6.548 1.00 96.12 91 ARG A O 1
ATOM 725 N N . PHE A 1 92 ? -2.249 -13.138 4.325 1.00 96.88 92 PHE A N 1
ATOM 726 C CA . PHE A 1 92 ? -3.683 -12.861 4.248 1.00 96.88 92 PHE A CA 1
ATOM 727 C C . PHE A 1 92 ? -4.439 -14.032 3.597 1.00 96.88 92 PHE A C 1
ATOM 729 O O . PHE A 1 92 ? -5.002 -13.890 2.503 1.00 96.88 92 PHE A O 1
ATOM 736 N N . PRO A 1 93 ? -4.477 -15.209 4.252 1.00 95.88 93 PRO A N 1
ATOM 737 C CA . PRO A 1 93 ? -5.157 -16.377 3.708 1.00 95.88 93 PRO A CA 1
ATOM 738 C C .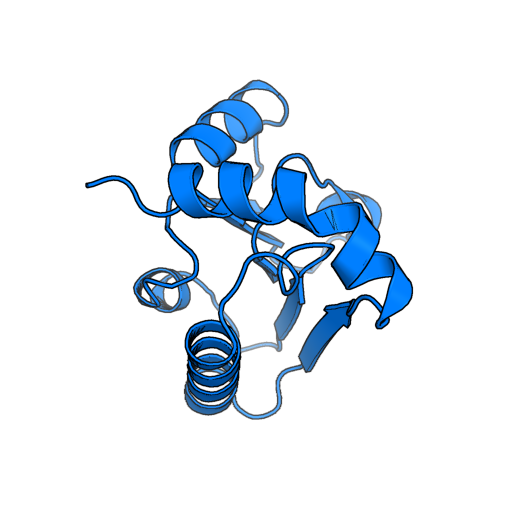 PRO A 1 93 ? -6.652 -16.100 3.489 1.00 95.88 93 PRO A C 1
ATOM 740 O O . PRO A 1 93 ? -7.327 -15.483 4.312 1.00 95.88 93 PRO A O 1
ATOM 743 N N . GLY A 1 94 ? -7.176 -16.538 2.341 1.00 94.94 94 GLY A N 1
ATOM 744 C CA . GLY A 1 94 ? -8.587 -16.364 1.969 1.00 94.94 94 GLY A CA 1
ATOM 745 C C . GLY A 1 94 ? -8.983 -14.942 1.547 1.00 94.94 94 GLY A C 1
ATOM 746 O O . GLY A 1 94 ? -10.167 -14.685 1.315 1.00 94.94 94 GLY A O 1
ATOM 747 N N . ARG A 1 95 ? -8.031 -14.006 1.445 1.00 96.38 95 ARG A N 1
ATOM 748 C CA . ARG A 1 95 ? -8.298 -12.616 1.043 1.00 96.38 95 ARG A CA 1
ATOM 749 C C . ARG A 1 95 ? -8.170 -12.425 -0.467 1.00 96.38 95 ARG A C 1
ATOM 751 O O . ARG A 1 95 ? -7.710 -13.308 -1.190 1.00 96.38 95 ARG A O 1
ATOM 758 N N . ARG A 1 96 ? -8.658 -11.289 -0.972 1.00 96.94 96 ARG A N 1
ATOM 759 C CA . ARG A 1 96 ? -8.786 -11.039 -2.417 1.00 96.94 96 ARG A CA 1
ATOM 760 C C . ARG A 1 96 ? -7.750 -10.035 -2.900 1.00 96.94 96 ARG A C 1
ATOM 762 O O . ARG A 1 96 ? -7.566 -8.998 -2.273 1.00 96.94 96 ARG A O 1
ATOM 769 N N . LEU A 1 97 ? -7.141 -10.328 -4.045 1.00 97.00 97 LEU A N 1
ATOM 770 C CA . LEU A 1 97 ? -6.266 -9.423 -4.782 1.00 97.00 97 LEU A CA 1
ATOM 771 C C . LEU A 1 97 ? -6.920 -9.062 -6.120 1.00 97.00 97 LEU A C 1
ATOM 773 O O . LEU A 1 97 ? -7.259 -9.948 -6.904 1.00 97.00 97 LEU A O 1
ATOM 777 N N . VAL A 1 98 ? -7.064 -7.767 -6.383 1.00 96.50 98 VAL A N 1
ATOM 778 C CA . VAL A 1 98 ? -7.596 -7.198 -7.623 1.00 96.50 98 VAL A CA 1
ATOM 779 C C . VAL A 1 98 ? -6.515 -6.342 -8.272 1.00 96.50 98 VAL A C 1
ATOM 781 O O . VAL A 1 98 ? -5.940 -5.453 -7.653 1.00 96.50 98 VAL A O 1
ATOM 784 N N . PHE A 1 99 ? -6.209 -6.600 -9.533 1.00 95.25 99 PHE A N 1
ATOM 785 C CA . PHE A 1 99 ? -5.192 -5.852 -10.264 1.00 95.25 99 PHE A CA 1
ATOM 786 C C . PHE A 1 99 ? -5.511 -5.878 -11.752 1.00 95.25 99 PHE A C 1
ATOM 788 O O . PHE A 1 99 ? -6.177 -6.791 -12.241 1.00 95.25 99 PHE A O 1
ATOM 795 N N . ASN A 1 100 ? -5.015 -4.889 -12.487 1.00 92.50 100 ASN A N 1
ATOM 796 C CA . ASN A 1 100 ? -5.095 -4.870 -13.940 1.00 92.50 100 ASN A CA 1
ATOM 797 C C . ASN A 1 100 ? -3.748 -5.227 -14.572 1.00 92.50 100 ASN A C 1
ATOM 799 O O . ASN A 1 100 ? -2.674 -4.898 -14.069 1.00 92.50 100 ASN A O 1
ATOM 803 N N . THR A 1 101 ? -3.817 -5.871 -15.733 1.00 88.06 101 THR A N 1
ATOM 804 C CA . THR A 1 101 ? -2.659 -6.150 -16.587 1.00 88.06 101 THR A CA 1
ATOM 805 C C . THR A 1 101 ? -2.824 -5.427 -17.920 1.00 88.06 101 THR A C 1
ATOM 807 O O . THR A 1 101 ? -3.934 -5.076 -18.314 1.00 88.06 101 THR A O 1
ATOM 810 N N . ILE A 1 102 ? -1.710 -5.144 -18.594 1.00 87.19 102 ILE A N 1
ATOM 811 C CA . ILE A 1 102 ? -1.732 -4.605 -19.954 1.00 87.19 102 ILE A CA 1
ATOM 812 C C . ILE A 1 102 ? -1.324 -5.695 -20.941 1.00 87.19 102 ILE A C 1
ATOM 814 O O . ILE A 1 102 ? -0.380 -6.462 -20.712 1.00 87.19 102 ILE A O 1
ATOM 818 N N . GLY A 1 103 ? -2.041 -5.747 -22.062 1.00 86.62 103 GLY A N 1
ATOM 819 C CA . GLY A 1 103 ? -1.747 -6.659 -23.161 1.00 86.62 103 GLY A CA 1
ATOM 820 C C . GLY A 1 103 ? -0.396 -6.374 -23.827 1.00 86.62 103 GLY A C 1
ATOM 821 O O . GLY A 1 103 ? 0.317 -5.425 -23.493 1.00 86.62 103 GLY A O 1
ATOM 822 N N . ARG A 1 104 ? -0.032 -7.200 -24.814 1.00 85.06 104 ARG A N 1
ATOM 823 C CA . ARG A 1 104 ? 1.248 -7.084 -25.541 1.00 85.06 104 ARG A CA 1
ATOM 824 C C . ARG A 1 104 ? 1.471 -5.699 -26.158 1.00 85.06 104 ARG A C 1
ATOM 826 O O . ARG A 1 104 ? 2.543 -5.136 -25.964 1.00 85.06 104 ARG A O 1
ATOM 833 N N . LEU A 1 105 ? 0.459 -5.149 -26.828 1.00 87.75 105 LEU A N 1
ATOM 834 C CA . LEU A 1 105 ? 0.537 -3.822 -27.440 1.00 87.75 105 LEU A CA 1
ATOM 835 C C . LEU A 1 105 ? 0.741 -2.721 -26.388 1.00 87.75 105 LEU A C 1
ATOM 837 O O . LEU A 1 105 ? 1.651 -1.909 -26.516 1.00 87.75 105 LEU A O 1
ATOM 841 N N . GLY A 1 106 ? -0.026 -2.757 -25.294 1.00 84.88 106 GLY A N 1
ATOM 842 C CA . GLY A 1 106 ? 0.139 -1.814 -24.185 1.00 84.88 106 GLY A CA 1
ATOM 843 C C . GLY A 1 106 ? 1.536 -1.875 -23.562 1.00 84.88 106 GLY A C 1
ATOM 844 O O . GLY A 1 106 ? 2.120 -0.838 -23.267 1.00 84.88 106 GLY A O 1
ATOM 845 N N . LYS A 1 107 ? 2.127 -3.073 -23.423 1.00 83.44 107 LYS A N 1
ATOM 846 C CA . LYS A 1 107 ? 3.519 -3.215 -22.955 1.00 83.44 107 LYS A CA 1
ATOM 847 C C . LYS A 1 107 ? 4.523 -2.512 -23.863 1.00 83.44 107 LYS A C 1
ATOM 849 O O . LYS A 1 107 ? 5.475 -1.947 -23.337 1.00 83.44 107 LYS A O 1
ATOM 854 N N . LEU A 1 108 ? 4.330 -2.565 -25.182 1.00 85.81 108 LEU A N 1
ATOM 855 C CA . LEU A 1 108 ? 5.207 -1.899 -26.145 1.00 85.81 108 LEU A CA 1
ATOM 856 C C . LEU A 1 108 ? 5.105 -0.374 -26.020 1.00 85.81 108 LEU A C 1
ATOM 858 O O . LEU A 1 108 ? 6.135 0.283 -25.917 1.00 85.81 108 LEU A O 1
ATOM 862 N N . LEU A 1 109 ? 3.883 0.161 -25.958 1.00 87.94 109 LEU A N 1
ATOM 863 C CA . LEU A 1 109 ? 3.629 1.602 -25.833 1.00 87.94 109 LEU A CA 1
ATOM 864 C C . LEU A 1 109 ? 4.134 2.173 -24.500 1.00 87.94 109 LEU A C 1
ATOM 866 O O . LEU A 1 109 ? 4.691 3.262 -24.455 1.00 87.94 109 LEU A O 1
ATOM 870 N N . MET A 1 110 ? 4.006 1.406 -23.417 1.00 85.19 110 MET A N 1
ATOM 871 C CA . MET A 1 110 ? 4.411 1.815 -22.067 1.00 85.19 110 MET A CA 1
ATOM 872 C C . MET A 1 110 ? 5.911 1.629 -21.791 1.00 85.19 110 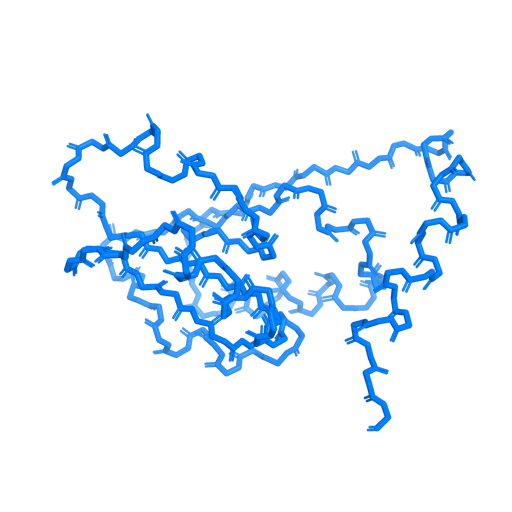MET A C 1
ATOM 874 O O . MET A 1 110 ? 6.342 1.833 -20.660 1.00 85.19 110 MET A O 1
ATOM 878 N N . ARG A 1 111 ? 6.724 1.191 -22.763 1.00 83.94 111 ARG A N 1
ATOM 879 C CA . ARG A 1 111 ? 8.157 0.909 -22.544 1.00 83.94 111 ARG A CA 1
ATOM 880 C C . ARG A 1 111 ? 8.962 2.092 -21.987 1.00 83.94 111 ARG A C 1
ATOM 882 O O . ARG A 1 111 ? 9.723 1.827 -21.058 1.00 83.94 111 ARG A O 1
ATOM 889 N N . PRO A 1 112 ? 8.829 3.331 -22.507 1.00 82.75 112 PRO A N 1
ATOM 890 C CA . PRO A 1 112 ? 9.566 4.482 -21.981 1.00 82.75 112 PRO A CA 1
ATOM 891 C C . PRO A 1 112 ? 9.163 4.773 -20.532 1.00 82.75 112 PRO A C 1
ATOM 893 O O . PRO A 1 112 ? 9.982 4.648 -19.631 1.00 82.75 112 PRO A O 1
ATOM 896 N N . LEU A 1 113 ? 7.859 4.956 -20.297 1.00 81.25 113 LEU A N 1
ATOM 897 C CA . LEU A 1 113 ? 7.265 5.182 -18.973 1.00 81.25 113 LEU A CA 1
ATOM 898 C C . LEU A 1 113 ? 7.649 4.104 -17.947 1.00 81.25 113 LEU A C 1
ATOM 900 O O . LEU A 1 113 ? 7.893 4.397 -16.782 1.00 81.25 113 LEU A O 1
ATOM 904 N N . ARG A 1 114 ? 7.710 2.831 -18.362 1.00 78.69 114 ARG A N 1
ATOM 905 C CA . ARG A 1 114 ? 8.102 1.721 -17.482 1.00 78.69 114 ARG A CA 1
ATOM 906 C C . ARG A 1 114 ? 9.551 1.805 -17.011 1.00 78.69 114 ARG A C 1
ATOM 908 O O . ARG A 1 114 ? 9.822 1.242 -15.956 1.00 78.69 114 ARG A O 1
ATOM 915 N N . ARG A 1 115 ? 10.465 2.399 -17.786 1.00 77.06 115 ARG A N 1
ATOM 916 C CA . ARG A 1 115 ? 11.856 2.605 -17.353 1.00 77.06 115 ARG A CA 1
ATOM 917 C C . ARG A 1 115 ? 11.907 3.715 -16.314 1.00 77.06 115 ARG A C 1
ATOM 919 O O . ARG A 1 115 ? 12.252 3.423 -15.178 1.00 77.06 115 ARG A O 1
ATOM 926 N N . ASP A 1 116 ? 11.395 4.893 -16.657 1.00 77.69 116 ASP A N 1
ATOM 927 C CA . ASP A 1 116 ? 11.429 6.070 -15.780 1.00 77.69 116 ASP A CA 1
ATOM 928 C C . ASP A 1 116 ? 10.805 5.784 -14.403 1.00 77.69 116 ASP A C 1
ATOM 930 O O . ASP A 1 116 ? 11.386 6.078 -13.361 1.00 77.69 116 ASP A O 1
ATOM 934 N N . VAL A 1 117 ? 9.639 5.125 -14.381 1.00 77.25 117 VAL A N 1
ATOM 935 C CA . VAL A 1 117 ? 8.948 4.780 -13.127 1.00 77.25 117 VAL A CA 1
ATOM 936 C C . VAL A 1 117 ? 9.681 3.693 -12.335 1.00 77.25 117 VAL A C 1
ATOM 938 O O . VAL A 1 117 ? 9.594 3.672 -11.109 1.00 77.25 117 VAL A O 1
ATOM 941 N N . ARG A 1 118 ? 10.378 2.759 -12.996 1.00 76.31 118 ARG A N 1
ATOM 942 C CA . ARG A 1 118 ? 11.169 1.739 -12.287 1.00 76.31 118 ARG A CA 1
ATOM 943 C C . ARG A 1 118 ? 12.384 2.354 -11.622 1.00 76.31 118 ARG A C 1
ATOM 945 O O . ARG A 1 118 ? 12.616 2.054 -10.455 1.00 76.31 118 ARG A O 1
ATOM 952 N N . ASP A 1 119 ? 13.083 3.222 -12.337 1.00 74.38 119 ASP A N 1
ATOM 953 C CA . ASP A 1 119 ? 14.279 3.891 -11.839 1.00 74.38 119 ASP A CA 1
ATOM 954 C C . ASP A 1 119 ? 13.916 4.789 -10.643 1.00 74.38 119 ASP A C 1
ATOM 956 O O . ASP A 1 119 ? 14.540 4.705 -9.590 1.00 74.38 119 ASP A O 1
ATOM 960 N N . ALA A 1 120 ? 12.799 5.522 -10.723 1.00 72.31 120 ALA A N 1
ATOM 961 C CA . ALA A 1 120 ? 12.277 6.307 -9.599 1.00 72.31 120 ALA A CA 1
ATOM 962 C C . ALA A 1 120 ? 11.852 5.464 -8.374 1.00 72.31 120 ALA A C 1
ATOM 964 O O . ALA A 1 120 ? 11.803 5.972 -7.256 1.00 72.31 120 ALA A O 1
ATOM 965 N N . ARG A 1 121 ? 11.517 4.177 -8.559 1.00 68.19 121 ARG A N 1
ATOM 966 C CA . ARG A 1 121 ? 11.085 3.259 -7.483 1.00 68.19 121 ARG A CA 1
ATOM 967 C C . ARG A 1 121 ? 12.219 2.419 -6.891 1.00 68.19 121 ARG A C 1
ATOM 969 O O . ARG A 1 121 ? 11.973 1.671 -5.940 1.00 68.19 121 ARG A O 1
ATOM 976 N N . GLN A 1 122 ? 13.423 2.503 -7.447 1.00 65.81 122 GLN A N 1
ATOM 977 C CA . GLN A 1 122 ? 14.623 1.821 -6.962 1.00 65.81 122 GLN A CA 1
ATOM 978 C C . GLN A 1 122 ? 15.727 2.850 -6.688 1.00 65.81 122 GLN A C 1
ATOM 980 O O . GLN A 1 122 ? 16.719 2.869 -7.415 1.00 65.81 122 GLN A O 1
ATOM 985 N N . PRO A 1 123 ? 15.565 3.728 -5.679 1.00 52.53 123 PRO A N 1
ATOM 986 C CA . PRO A 1 123 ? 16.649 4.622 -5.310 1.00 52.53 123 PRO A CA 1
ATOM 987 C C . PRO A 1 123 ? 17.852 3.791 -4.839 1.00 52.53 123 PRO A C 1
ATOM 989 O O . PRO A 1 123 ? 17.678 2.787 -4.142 1.00 52.53 123 PRO A O 1
ATOM 992 N N . HIS A 1 124 ? 19.037 4.192 -5.303 1.00 44.06 124 HIS A N 1
ATOM 993 C CA . HIS A 1 124 ? 20.336 3.650 -4.901 1.00 44.06 124 HIS A CA 1
ATOM 994 C C . HIS A 1 124 ? 20.553 3.706 -3.387 1.00 44.06 124 HIS A C 1
ATOM 996 O O . HIS A 1 124 ? 20.093 4.691 -2.765 1.00 44.06 124 HIS A O 1
#

pLDDT: mean 91.17, std 8.39, range [44.06, 97.81]

Secondary structure (DSSP, 8-state):
-EES-TT--HHHHT--SSPPEEEEE-HHHHHHHHHHS---TTEEEEE--TTSGGGGGG---TT--EEEESS-TTTS-HHHHHHHHHHHHHHSTT-EEEE----HHHHHHTHHHHHHHHHHHS--

Organism: NCBI:txid604330

InterPro domains:
  IPR029063 S-adenosyl-L-methionine-dependent methyltransferase superfamily [G3DSA:3.40.50.150] (1-124)
  IPR029063 S-adenosyl-L-methionine-dependent methyltransferase superfamily [SSF53335] (2-106)

Radius of gyration: 14.63 Å; Cα contacts (8 Å, |Δi|>4): 151; chains: 1; bounding box: 40×34×39 Å

Solvent-accessible surface area (backbone atoms only — not comparable to full-atom values): 7386 Å² total; per-residue (Å²): 60,35,40,55,29,64,84,68,53,64,69,68,77,66,56,82,89,76,71,74,42,37,34,31,21,45,51,70,47,40,56,52,32,48,74,79,50,74,71,57,99,48,42,45,80,42,68,34,52,82,89,51,66,70,62,59,79,78,56,84,52,86,94,55,49,54,39,35,23,74,75,38,65,71,54,47,50,74,64,55,51,49,50,50,53,50,51,46,51,69,78,41,70,96,50,47,81,45,71,54,83,72,56,75,68,52,51,63,72,41,46,66,62,39,48,58,55,36,54,72,72,56,74,131

Sequence (124 aa):
MNMGCGLDQTGRACDNGRCKLYNVDMPDVINMREQLFPTDWRETDIKSNLNDHAWMEQVDGSDGAVFFAAGVFHYLTTWQARTLACELARRFPGRRLVFNTIGRLGKLLMRPLRRDVRDARQPH

Mean predicted aligned error: 4.05 Å